Protein AF-A0A238H747-F1 (afdb_monomer)

Nearest PDB structures (foldseek):
  2ox6-assembly2_C  TM=6.550E-01  e=2.161E-01  Shewanella oneidensis MR-1
  5f1q-assembly2_B  TM=6.063E-01  e=4.427E+00  Yersinia pestis Nepal516
  3zdc-assembly1_A  TM=3.876E-01  e=2.588E+00  Escherichia coli

Secondary structure (DSSP, 8-state):
-----PPPPEEEEEE--TTTHHHHHHHTTT-S-SSHHHHHHHHHHHHHHHHHTT-EEEEEEPPTTTHHHHHHHTT--SSHHHHHHHHHHHHHHHHHS--

Structure (mmCIF, N/CA/C/O backbone):
data_AF-A0A238H747-F1
#
_entry.id   AF-A0A238H747-F1
#
loop_
_atom_site.group_PDB
_atom_site.id
_atom_site.type_symbol
_atom_site.label_atom_id
_atom_site.label_alt_id
_atom_site.label_comp_id
_atom_site.label_asym_id
_atom_site.label_entity_id
_atom_site.label_seq_id
_atom_site.pdbx_PDB_ins_code
_atom_site.Cartn_x
_atom_site.Cartn_y
_atom_site.Cartn_z
_atom_site.occupancy
_atom_site.B_iso_or_equiv
_atom_site.auth_seq_id
_atom_site.auth_comp_id
_atom_site.auth_asym_id
_atom_site.auth_atom_id
_atom_site.pdbx_PDB_model_num
ATOM 1 N N . MET A 1 1 ? -37.330 -3.405 19.552 1.00 38.72 1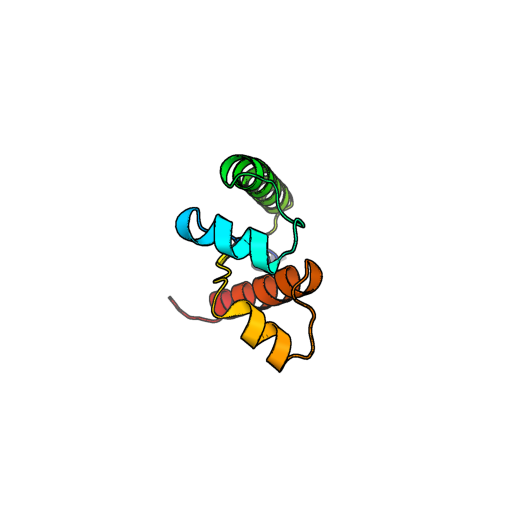 MET A N 1
ATOM 2 C CA . MET A 1 1 ? -36.629 -3.091 18.289 1.00 38.72 1 MET A CA 1
ATOM 3 C C . MET A 1 1 ? -35.307 -3.830 18.338 1.00 38.72 1 MET A C 1
ATOM 5 O O . MET A 1 1 ? -34.509 -3.537 19.211 1.00 38.72 1 MET A O 1
ATOM 9 N N . THR A 1 2 ? -35.125 -4.876 17.537 1.00 43.56 2 THR A N 1
ATOM 10 C CA . THR A 1 2 ? -33.864 -5.625 17.501 1.00 43.56 2 THR A CA 1
ATOM 11 C C . THR A 1 2 ? -32.889 -4.878 16.596 1.00 43.56 2 THR A C 1
ATOM 13 O O . THR A 1 2 ? -33.022 -4.907 15.374 1.00 43.56 2 THR A O 1
ATOM 16 N N . GLU A 1 3 ? -31.928 -4.167 17.186 1.00 51.84 3 GLU A N 1
ATOM 17 C CA . GLU A 1 3 ? -30.774 -3.666 16.441 1.00 51.84 3 GLU A CA 1
ATOM 18 C C . GLU A 1 3 ? -30.015 -4.870 15.884 1.00 51.84 3 GLU A C 1
ATOM 20 O O . GLU A 1 3 ? -29.388 -5.638 16.611 1.00 51.84 3 GLU A O 1
ATOM 25 N N . LYS A 1 4 ? -30.103 -5.073 14.568 1.00 53.69 4 LYS A N 1
ATOM 26 C CA . LYS A 1 4 ? -29.157 -5.931 13.864 1.00 53.69 4 LYS A CA 1
ATOM 27 C C . LYS A 1 4 ? -27.799 -5.246 13.968 1.00 53.69 4 LYS A C 1
ATOM 29 O O . LYS A 1 4 ? -27.536 -4.315 13.207 1.00 53.69 4 LYS A O 1
ATOM 34 N N . THR A 1 5 ? -26.948 -5.691 14.892 1.00 56.53 5 THR A N 1
ATOM 35 C CA . THR A 1 5 ? -25.526 -5.331 14.909 1.00 56.53 5 THR A CA 1
ATOM 36 C C . THR A 1 5 ? -24.910 -5.826 13.605 1.00 56.53 5 THR A C 1
ATOM 38 O O . THR A 1 5 ? -24.502 -6.977 13.470 1.00 56.53 5 THR A O 1
ATOM 41 N N . THR A 1 6 ? -24.945 -4.971 12.589 1.00 73.44 6 THR A N 1
ATOM 42 C CA . THR A 1 6 ? -24.345 -5.247 11.290 1.00 73.44 6 THR A CA 1
ATOM 43 C C . THR A 1 6 ? -22.854 -4.996 11.448 1.00 73.44 6 THR A C 1
ATOM 45 O O . THR A 1 6 ? -22.464 -3.996 12.051 1.00 73.44 6 THR A O 1
ATOM 48 N N . ALA A 1 7 ? -22.021 -5.918 10.962 1.00 79.12 7 ALA A N 1
ATOM 49 C CA . ALA A 1 7 ? -20.573 -5.753 11.024 1.00 79.12 7 ALA A CA 1
ATOM 50 C C . ALA A 1 7 ? -20.165 -4.387 10.432 1.00 79.12 7 ALA A C 1
ATOM 52 O O . ALA A 1 7 ? -20.774 -3.958 9.443 1.00 79.12 7 ALA A O 1
ATOM 53 N N . PRO A 1 8 ? -19.163 -3.703 11.016 1.00 86.75 8 PRO A N 1
ATOM 54 C CA . PRO A 1 8 ? -18.732 -2.399 10.532 1.00 86.75 8 PRO A CA 1
ATOM 55 C C . PRO A 1 8 ? -18.349 -2.467 9.045 1.00 86.75 8 PRO A C 1
ATOM 57 O O . PRO A 1 8 ? -17.824 -3.495 8.592 1.00 86.75 8 PRO A O 1
ATOM 60 N N . PRO A 1 9 ? -18.578 -1.392 8.268 1.00 92.31 9 PRO A N 1
ATOM 61 C CA . PRO A 1 9 ? -18.176 -1.364 6.872 1.00 92.31 9 PRO A CA 1
ATOM 62 C C . PRO A 1 9 ? -16.661 -1.563 6.764 1.00 92.31 9 PRO A C 1
ATOM 64 O O . PRO A 1 9 ? -15.883 -1.022 7.554 1.00 92.31 9 PRO A O 1
ATOM 67 N N . LEU A 1 10 ? -16.245 -2.369 5.791 1.00 94.81 10 LEU A N 1
ATOM 68 C CA . LEU A 1 10 ? -14.855 -2.776 5.629 1.00 94.81 10 LEU A CA 1
ATOM 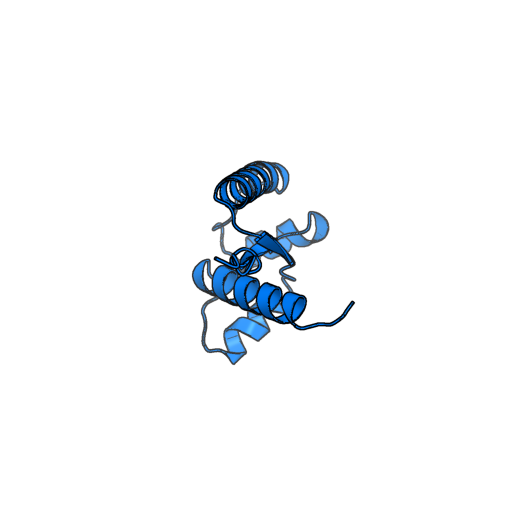69 C C . LEU A 1 10 ? -14.137 -1.879 4.620 1.00 94.81 10 LEU A C 1
ATOM 71 O O . LEU A 1 10 ? -14.656 -1.631 3.534 1.00 94.81 10 LEU A O 1
ATOM 75 N N . ILE A 1 11 ? -12.914 -1.464 4.947 1.00 96.19 11 ILE A N 1
ATOM 76 C CA . ILE A 1 11 ? -12.013 -0.759 4.035 1.00 96.19 11 ILE A CA 1
ATOM 77 C C . ILE A 1 11 ? -10.691 -1.519 3.927 1.00 96.19 11 ILE A C 1
ATOM 79 O O . ILE A 1 11 ? -10.030 -1.822 4.921 1.00 96.19 11 ILE A O 1
ATOM 83 N N . GLY A 1 12 ? -10.279 -1.794 2.691 1.00 97.00 12 GLY A N 1
ATOM 84 C CA . GLY A 1 12 ? -8.934 -2.262 2.385 1.00 97.00 12 GLY A CA 1
ATOM 85 C C . GLY A 1 12 ? -7.948 -1.108 2.256 1.00 97.00 12 GLY A C 1
ATOM 86 O O . GLY A 1 12 ? -8.204 -0.145 1.534 1.00 97.00 12 GLY A O 1
ATOM 87 N N . VAL A 1 13 ? -6.798 -1.216 2.918 1.00 97.31 13 VAL A N 1
ATOM 88 C CA . VAL A 1 13 ? -5.696 -0.251 2.806 1.00 97.31 13 VAL A CA 1
ATOM 89 C C . VAL A 1 13 ? -4.455 -0.962 2.281 1.00 97.31 13 VAL A C 1
ATOM 91 O O . VAL A 1 13 ? -4.030 -1.971 2.846 1.00 97.31 13 VAL A O 1
ATOM 94 N N . ALA A 1 14 ? -3.873 -0.427 1.205 1.00 96.69 14 ALA A N 1
ATOM 95 C CA . ALA A 1 14 ? -2.611 -0.913 0.661 1.00 96.69 14 ALA A CA 1
ATOM 96 C C . ALA A 1 14 ? -1.507 -0.773 1.715 1.00 96.69 14 ALA A C 1
ATOM 98 O O . ALA A 1 14 ? -1.310 0.303 2.285 1.00 96.69 14 ALA A O 1
ATOM 99 N N . TRP A 1 15 ? -0.808 -1.870 1.976 1.00 97.62 15 TRP A N 1
ATOM 100 C CA . TRP A 1 15 ? 0.219 -1.960 2.998 1.00 97.62 15 TRP A CA 1
ATOM 101 C C . TRP A 1 15 ? 1.527 -2.458 2.391 1.00 97.62 15 TRP A C 1
ATOM 103 O O . TRP A 1 15 ? 1.522 -3.277 1.474 1.00 97.62 15 TRP A O 1
ATOM 113 N N . PHE A 1 16 ? 2.642 -1.938 2.891 1.00 96.44 16 PHE A N 1
ATOM 114 C CA . PHE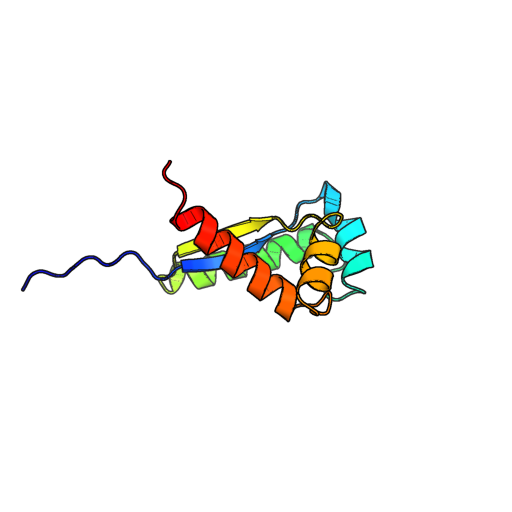 A 1 16 ? 3.979 -2.214 2.381 1.00 96.44 16 PHE A CA 1
ATOM 115 C C . PHE A 1 16 ? 4.859 -2.765 3.493 1.00 96.44 16 PHE A C 1
ATOM 117 O O . PHE A 1 16 ? 4.697 -2.414 4.667 1.00 96.44 16 PHE A O 1
ATOM 124 N N . ASN A 1 17 ? 5.810 -3.603 3.098 1.00 94.88 17 ASN A N 1
ATOM 125 C CA . ASN A 1 17 ? 6.884 -4.070 3.958 1.00 94.88 17 ASN A CA 1
ATOM 126 C C . ASN A 1 17 ? 8.135 -3.228 3.713 1.00 94.88 17 ASN A C 1
ATOM 128 O O . ASN A 1 17 ? 8.347 -2.722 2.614 1.00 94.88 17 ASN A O 1
ATOM 132 N N . GLU A 1 18 ? 8.983 -3.115 4.732 1.00 96.50 18 GLU A N 1
ATOM 133 C CA . GLU A 1 18 ? 10.242 -2.371 4.636 1.00 96.50 18 GLU A CA 1
ATOM 134 C C . GLU A 1 18 ? 11.202 -3.002 3.622 1.00 96.50 18 GLU A C 1
ATOM 136 O O . GLU A 1 18 ? 11.803 -2.289 2.825 1.00 96.50 18 GLU A O 1
ATOM 141 N N . ALA A 1 19 ? 11.270 -4.338 3.596 1.00 96.50 19 ALA A N 1
ATOM 142 C CA . ALA A 1 19 ? 12.129 -5.094 2.685 1.00 96.50 19 ALA A CA 1
ATOM 143 C C . ALA A 1 19 ? 11.811 -4.841 1.201 1.00 96.50 19 ALA A C 1
ATOM 145 O O . ALA A 1 19 ? 12.718 -4.810 0.377 1.00 96.50 19 ALA A O 1
ATOM 146 N N . ASP A 1 20 ? 10.536 -4.609 0.880 1.00 96.19 20 ASP A N 1
ATOM 147 C CA . ASP A 1 20 ? 10.056 -4.426 -0.492 1.00 96.19 20 ASP A CA 1
ATOM 148 C C . ASP A 1 20 ? 9.965 -2.939 -0.885 1.00 96.19 20 ASP A C 1
ATOM 150 O O . ASP A 1 20 ? 9.627 -2.605 -2.021 1.00 96.19 20 ASP A O 1
ATOM 154 N N . TYR A 1 21 ? 10.226 -2.013 0.045 1.00 95.94 21 TYR A N 1
ATOM 155 C CA . TYR A 1 21 ? 9.891 -0.598 -0.137 1.00 95.94 21 TYR A CA 1
ATOM 156 C C . TYR A 1 21 ? 10.679 0.071 -1.270 1.00 95.94 21 TYR A C 1
ATOM 158 O O . TYR A 1 21 ? 10.123 0.885 -2.007 1.00 95.94 21 TYR A O 1
ATOM 166 N N . ASN A 1 22 ? 11.946 -0.308 -1.457 1.00 95.00 22 ASN A N 1
ATOM 167 C CA . ASN A 1 22 ? 12.772 0.204 -2.554 1.00 95.00 22 ASN A CA 1
ATOM 168 C C . ASN A 1 22 ? 12.232 -0.221 -3.927 1.00 95.00 22 ASN A C 1
ATOM 170 O O . ASN A 1 22 ? 12.146 0.604 -4.835 1.00 95.00 22 ASN A O 1
ATOM 174 N N . ASP A 1 23 ? 11.789 -1.470 -4.066 1.00 95.69 23 ASP A N 1
ATOM 175 C CA . ASP A 1 23 ? 11.175 -1.954 -5.305 1.00 95.69 23 ASP A CA 1
ATOM 176 C C . ASP A 1 23 ? 9.829 -1.257 -5.553 1.00 95.69 23 ASP A C 1
ATOM 178 O O . ASP A 1 23 ? 9.515 -0.856 -6.677 1.00 95.69 23 ASP A O 1
ATOM 182 N N . LEU A 1 24 ? 9.053 -1.035 -4.486 1.00 95.69 24 LEU A N 1
ATOM 183 C CA . LEU A 1 24 ? 7.792 -0.295 -4.545 1.00 95.69 24 LEU 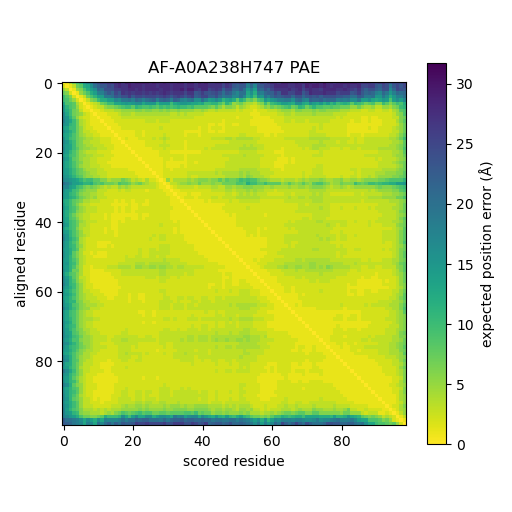A CA 1
ATOM 184 C C . LEU A 1 24 ? 8.002 1.159 -5.006 1.00 95.69 24 LEU A C 1
ATOM 186 O O . LEU A 1 24 ? 7.213 1.665 -5.806 1.00 95.69 24 LEU A O 1
ATOM 190 N N . LEU A 1 25 ? 9.073 1.828 -4.564 1.00 95.12 25 LEU A N 1
ATOM 191 C CA 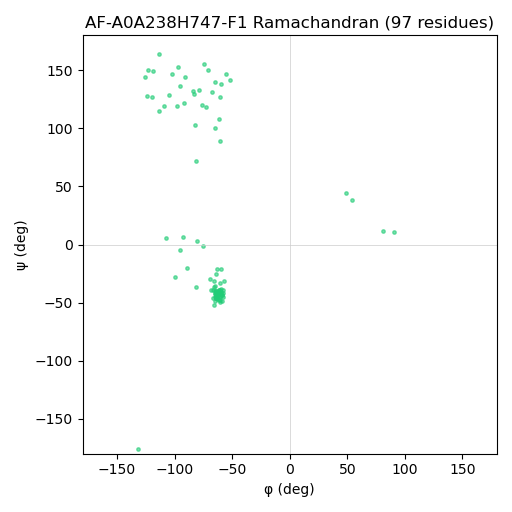. LEU A 1 25 ? 9.427 3.178 -5.023 1.00 95.12 25 LEU A CA 1
ATOM 192 C C . LEU A 1 25 ? 9.678 3.230 -6.533 1.00 95.12 25 LEU A C 1
ATOM 194 O O . LEU A 1 25 ? 9.218 4.166 -7.196 1.00 95.12 25 LEU A O 1
ATOM 198 N N . ILE A 1 26 ? 10.363 2.218 -7.074 1.00 94.19 26 ILE A N 1
ATOM 199 C CA . ILE A 1 26 ? 10.670 2.113 -8.506 1.00 94.19 26 ILE A CA 1
ATOM 200 C C . ILE A 1 26 ? 9.379 1.933 -9.310 1.00 94.19 26 ILE A C 1
ATOM 202 O O . ILE A 1 26 ? 9.120 2.703 -10.239 1.00 94.19 26 ILE A O 1
ATOM 206 N N . ILE A 1 27 ? 8.532 0.964 -8.943 1.00 94.62 27 ILE A N 1
ATOM 207 C CA . ILE A 1 27 ? 7.316 0.677 -9.722 1.00 94.62 27 ILE A CA 1
ATOM 208 C C . ILE A 1 27 ? 6.270 1.794 -9.616 1.00 94.62 27 ILE A C 1
ATOM 210 O O . ILE A 1 27 ? 5.519 2.013 -10.565 1.00 94.62 27 ILE A O 1
ATOM 214 N N . PHE A 1 28 ? 6.228 2.521 -8.494 1.00 93.19 28 PHE A N 1
ATOM 215 C CA . PHE A 1 28 ? 5.295 3.632 -8.285 1.00 93.19 28 PHE A CA 1
ATOM 216 C C . PHE A 1 28 ? 5.857 4.996 -8.675 1.00 93.19 28 PHE A C 1
ATOM 218 O O . PHE A 1 28 ? 5.184 6.001 -8.449 1.00 93.19 28 PHE A O 1
ATOM 225 N N . LYS A 1 29 ? 7.054 5.049 -9.273 1.00 89.56 29 LYS A N 1
ATOM 226 C CA . LYS A 1 29 ? 7.626 6.246 -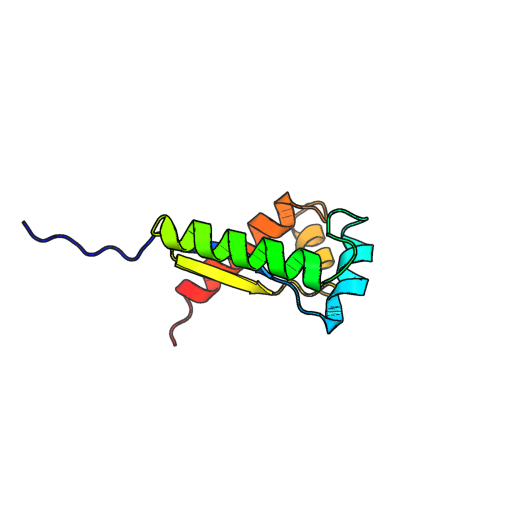9.912 1.00 89.56 29 LYS A CA 1
ATOM 227 C C . LYS A 1 29 ? 7.547 7.507 -9.036 1.00 89.56 29 LYS A C 1
ATOM 229 O O . LYS A 1 29 ? 7.145 8.569 -9.503 1.00 89.56 29 LYS A O 1
ATOM 234 N N . GLY A 1 30 ? 7.883 7.381 -7.751 1.00 81.19 30 GLY A N 1
ATOM 235 C CA . GLY A 1 30 ? 7.900 8.513 -6.812 1.00 81.19 30 GLY A CA 1
ATOM 236 C C . GLY A 1 30 ? 6.542 8.924 -6.226 1.00 81.19 30 GLY A C 1
ATOM 237 O O . GLY A 1 30 ? 6.453 9.956 -5.572 1.00 81.19 30 GLY A O 1
ATOM 238 N N . GLN A 1 31 ? 5.480 8.128 -6.397 1.00 89.38 31 GLN A N 1
ATOM 239 C CA . GLN A 1 31 ? 4.190 8.368 -5.724 1.00 89.38 31 GLN A CA 1
ATOM 240 C C . GLN A 1 31 ? 4.181 8.000 -4.225 1.00 89.38 31 GLN A C 1
ATOM 242 O O . GLN A 1 31 ? 3.141 8.121 -3.573 1.00 89.38 31 GLN A O 1
ATOM 247 N N . LEU A 1 32 ? 5.293 7.491 -3.687 1.00 93.12 32 LEU A N 1
ATOM 248 C CA . LEU A 1 32 ? 5.460 7.151 -2.275 1.00 93.12 32 LEU A CA 1
ATOM 249 C C . LEU A 1 32 ? 6.491 8.068 -1.617 1.00 93.12 32 LEU A C 1
ATOM 251 O O . LEU A 1 32 ? 7.291 8.703 -2.299 1.00 93.12 32 LEU A O 1
ATOM 255 N N . GLN A 1 33 ? 6.499 8.084 -0.284 1.00 95.56 33 GLN A N 1
ATOM 256 C CA . GLN A 1 33 ? 7.467 8.897 0.449 1.00 95.56 33 GLN A CA 1
ATOM 257 C C . GLN A 1 33 ? 8.868 8.305 0.313 1.00 95.56 33 GLN A C 1
ATOM 259 O O . GLN A 1 33 ? 8.977 7.083 0.205 1.00 95.56 33 GLN A O 1
ATOM 264 N N . PRO A 1 34 ? 9.936 9.117 0.349 1.00 94.19 34 PRO A N 1
ATOM 265 C CA . PRO A 1 34 ? 11.291 8.631 0.093 1.00 94.19 34 PRO A CA 1
ATOM 266 C C . PRO A 1 34 ? 11.725 7.496 1.022 1.00 94.19 34 PRO A C 1
ATOM 268 O O . PRO A 1 34 ? 12.473 6.616 0.607 1.00 94.19 34 PRO A O 1
ATOM 271 N N . THR A 1 35 ? 11.234 7.482 2.266 1.00 96.38 35 THR A N 1
ATOM 272 C CA . THR A 1 35 ? 11.556 6.432 3.236 1.00 96.38 35 THR A CA 1
ATOM 273 C C . THR A 1 35 ? 10.329 5.651 3.697 1.00 96.38 35 THR A C 1
ATOM 275 O O . THR A 1 35 ? 9.219 6.178 3.832 1.00 96.38 35 THR A O 1
ATOM 278 N N . PHE A 1 36 ? 10.555 4.377 4.029 1.00 96.81 36 PHE A N 1
ATOM 279 C CA . PHE A 1 36 ? 9.527 3.514 4.603 1.00 96.81 36 PHE A CA 1
ATOM 280 C C . PHE A 1 36 ? 8.953 4.089 5.904 1.00 96.81 36 PHE A C 1
ATOM 282 O O . PHE A 1 36 ? 7.746 4.022 6.127 1.00 96.81 36 PHE A O 1
ATOM 289 N N . GLN A 1 37 ? 9.787 4.694 6.755 1.00 97.56 37 GLN A N 1
ATOM 290 C CA . GLN A 1 37 ? 9.350 5.230 8.048 1.00 97.56 37 GLN A CA 1
ATOM 291 C C . GLN A 1 37 ? 8.425 6.447 7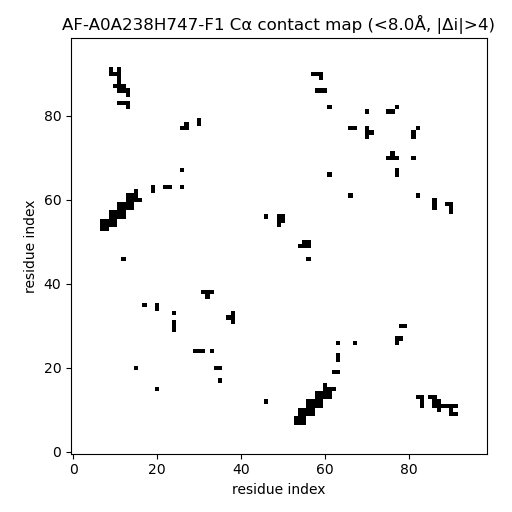.896 1.00 97.56 37 GLN A C 1
ATOM 293 O O . GLN A 1 37 ? 7.422 6.555 8.609 1.00 97.56 37 GLN A O 1
ATOM 298 N N . GLU A 1 38 ? 8.701 7.338 6.938 1.00 97.00 38 GLU A N 1
ATOM 299 C CA . GLU A 1 38 ? 7.819 8.469 6.622 1.00 97.00 38 GLU A CA 1
ATOM 300 C C . GLU A 1 38 ? 6.466 7.994 6.103 1.00 97.00 38 GLU A C 1
ATOM 302 O O . GLU A 1 38 ? 5.421 8.450 6.582 1.00 97.00 38 GLU A O 1
ATOM 307 N N . TRP A 1 39 ? 6.479 7.033 5.176 1.00 97.12 39 TRP A N 1
ATOM 308 C CA . TRP A 1 39 ? 5.253 6.415 4.688 1.00 97.12 39 TRP A CA 1
ATOM 309 C C . TRP A 1 39 ? 4.484 5.720 5.814 1.00 97.12 39 TRP A C 1
ATOM 311 O O . TRP A 1 39 ? 3.291 5.977 5.982 1.00 97.12 39 TRP A O 1
ATOM 321 N N . LYS A 1 40 ? 5.153 4.904 6.638 1.00 97.88 40 LYS A N 1
ATOM 322 C CA . LYS A 1 40 ? 4.533 4.131 7.723 1.00 97.88 40 LYS A CA 1
ATOM 323 C C . LYS A 1 40 ? 3.872 5.038 8.752 1.00 97.88 40 LYS A C 1
ATOM 325 O O . LYS A 1 40 ? 2.757 4.746 9.183 1.00 97.88 40 LYS A O 1
ATOM 330 N N . ARG A 1 41 ? 4.506 6.158 9.114 1.00 97.50 41 ARG A N 1
ATOM 331 C CA . ARG A 1 41 ? 3.920 7.159 10.020 1.00 97.50 41 ARG A CA 1
ATOM 332 C C . ARG A 1 41 ? 2.601 7.707 9.467 1.00 97.50 41 ARG A C 1
ATOM 334 O O . ARG A 1 41 ? 1.600 7.715 10.182 1.00 97.50 41 ARG A O 1
ATOM 341 N N . GLY A 1 42 ? 2.581 8.110 8.195 1.00 96.81 42 GLY A N 1
ATOM 342 C CA . GLY A 1 42 ? 1.364 8.586 7.530 1.00 96.81 42 GLY A CA 1
ATOM 343 C C . GLY A 1 42 ? 0.289 7.502 7.407 1.00 96.81 42 GLY A C 1
ATOM 344 O O . GLY A 1 42 ? -0.873 7.735 7.741 1.00 96.81 42 GLY A O 1
ATOM 345 N N . ALA A 1 43 ? 0.681 6.294 6.999 1.00 96.69 43 ALA A N 1
ATOM 346 C CA . ALA A 1 43 ? -0.219 5.160 6.814 1.00 96.69 43 ALA A CA 1
ATOM 347 C C . ALA A 1 43 ? -0.877 4.718 8.131 1.00 96.69 43 ALA A C 1
ATOM 349 O O . ALA A 1 43 ? -2.089 4.516 8.171 1.00 96.69 43 ALA A O 1
ATOM 350 N N . VAL A 1 44 ? -0.116 4.624 9.228 1.00 97.81 44 VAL A N 1
ATOM 351 C CA . VAL A 1 44 ? -0.652 4.283 10.558 1.00 97.81 44 VAL A CA 1
ATOM 352 C C . VAL A 1 44 ? -1.653 5.332 11.034 1.00 97.81 44 VAL A C 1
ATOM 354 O O . VAL A 1 44 ? -2.723 4.964 11.517 1.00 97.81 44 VAL A O 1
ATOM 357 N N . ASN A 1 45 ? -1.346 6.621 10.875 1.00 97.56 45 ASN A N 1
ATOM 358 C CA . ASN A 1 45 ? -2.273 7.689 11.249 1.00 97.56 45 ASN A CA 1
ATOM 359 C C . ASN A 1 45 ? -3.564 7.622 10.426 1.00 97.56 45 ASN A C 1
ATOM 361 O O . ASN A 1 45 ? -4.652 7.743 10.986 1.00 97.56 45 ASN A O 1
ATOM 365 N N . ARG A 1 46 ? -3.460 7.352 9.118 1.00 95.75 46 ARG A N 1
ATOM 366 C CA . ARG A 1 46 ? -4.633 7.199 8.253 1.00 95.75 46 ARG A CA 1
ATOM 367 C C . ARG A 1 46 ? -5.496 6.003 8.651 1.00 95.75 46 ARG A C 1
ATOM 369 O O . ARG A 1 46 ? -6.713 6.143 8.673 1.00 95.75 46 ARG A O 1
ATOM 376 N N . VAL A 1 47 ? -4.888 4.863 8.982 1.00 97.44 47 VAL A N 1
ATOM 377 C CA . VAL A 1 47 ? -5.616 3.677 9.467 1.00 97.44 47 VAL A CA 1
ATOM 378 C C . VAL A 1 47 ? -6.369 3.996 10.755 1.00 97.44 47 VAL A C 1
ATOM 380 O O . VAL A 1 47 ? -7.571 3.768 10.805 1.00 97.44 47 VAL A O 1
ATOM 383 N N . LYS A 1 48 ? -5.700 4.604 11.743 1.00 97.50 48 LYS A N 1
ATOM 384 C CA . LYS A 1 48 ? -6.338 4.993 13.010 1.00 97.50 48 LYS A CA 1
ATOM 385 C C . LYS A 1 48 ? -7.516 5.939 12.796 1.00 97.50 48 LYS A C 1
ATOM 387 O O . LYS A 1 48 ? -8.541 5.792 13.445 1.00 97.50 48 LYS A O 1
ATOM 392 N N . GLU A 1 49 ? -7.375 6.905 11.893 1.00 97.38 49 GLU A N 1
ATOM 393 C CA . GLU A 1 49 ? -8.456 7.837 11.567 1.00 97.38 49 GLU A CA 1
ATOM 394 C C . GLU A 1 49 ? -9.664 7.116 10.952 1.00 97.38 49 GLU A C 1
ATOM 396 O O . GLU A 1 49 ? -10.795 7.359 11.354 1.00 97.38 49 GLU A O 1
ATOM 401 N N . ILE A 1 50 ? -9.432 6.178 10.030 1.00 96.00 50 ILE A N 1
ATOM 402 C CA . ILE A 1 50 ? -10.503 5.372 9.426 1.00 96.00 50 ILE A CA 1
ATOM 403 C C . ILE A 1 50 ? -11.193 4.496 10.484 1.00 96.00 50 ILE A C 1
ATOM 405 O O . ILE A 1 50 ? -12.419 4.435 10.530 1.00 96.00 50 ILE A O 1
ATOM 409 N N . GLU A 1 51 ? -10.424 3.859 11.367 1.00 96.00 51 GLU A N 1
ATOM 410 C CA . GLU A 1 51 ? -10.967 3.040 12.459 1.00 96.00 51 GLU A CA 1
ATOM 411 C C . GLU A 1 51 ? -11.807 3.878 13.436 1.00 96.00 51 GLU A C 1
ATOM 413 O O . GLU A 1 51 ? -12.895 3.462 13.832 1.00 96.00 51 GLU A O 1
ATOM 418 N N . ARG A 1 52 ? -11.369 5.102 13.768 1.00 96.50 52 ARG A N 1
ATOM 419 C CA . ARG A 1 52 ? -12.136 6.040 14.613 1.00 96.50 52 ARG A CA 1
ATOM 420 C C . ARG A 1 52 ? -13.457 6.484 13.986 1.00 96.50 52 ARG A C 1
ATOM 422 O O . ARG A 1 52 ? -14.373 6.837 14.721 1.00 96.50 52 ARG A O 1
ATOM 429 N N . GLN A 1 53 ? -13.564 6.446 12.660 1.00 95.56 53 GLN A N 1
ATOM 430 C CA . GLN A 1 53 ? -14.801 6.730 11.927 1.00 95.56 53 GLN A CA 1
ATOM 431 C C . GLN A 1 53 ? -15.772 5.530 11.896 1.00 95.56 53 GLN A C 1
ATOM 433 O O . GLN A 1 53 ? -16.830 5.624 11.281 1.00 95.56 53 GLN A O 1
ATOM 438 N N . GLY A 1 54 ? -15.443 4.415 12.561 1.00 95.19 54 GLY A N 1
ATOM 439 C CA . GLY A 1 54 ? -16.317 3.242 12.687 1.00 95.19 54 GLY A CA 1
ATOM 440 C C . GLY A 1 54 ? -16.139 2.189 11.591 1.00 95.19 54 GLY A C 1
ATOM 441 O O . GLY A 1 54 ? -16.950 1.269 11.487 1.00 95.19 54 GLY A O 1
ATOM 442 N N . PHE A 1 55 ? -15.089 2.298 10.773 1.00 95.69 55 PHE A N 1
ATOM 443 C CA . PHE A 1 55 ? -14.770 1.314 9.741 1.00 95.69 55 PHE A CA 1
ATOM 444 C C . PHE A 1 55 ? -13.825 0.234 10.270 1.00 95.69 55 PHE A C 1
ATOM 446 O O . PHE A 1 55 ? -12.889 0.515 11.017 1.00 95.69 55 PHE A O 1
ATOM 453 N N . ALA A 1 56 ? -14.003 -1.002 9.806 1.00 95.06 56 ALA A N 1
ATOM 454 C CA . ALA A 1 56 ? -12.989 -2.036 9.969 1.00 95.06 56 ALA A CA 1
ATOM 455 C C . ALA A 1 56 ? -11.934 -1.900 8.866 1.00 95.06 56 ALA A C 1
ATOM 457 O O . ALA A 1 56 ? -12.271 -1.853 7.681 1.00 95.06 56 ALA A O 1
ATOM 458 N N . VAL A 1 57 ? -10.652 -1.871 9.235 1.00 96.44 57 VAL A N 1
ATOM 459 C CA . VAL A 1 57 ? -9.549 -1.769 8.272 1.00 96.44 57 VAL A CA 1
ATOM 460 C C . VAL A 1 57 ? -8.845 -3.107 8.108 1.00 96.44 57 VAL A C 1
ATOM 462 O O . VAL A 1 57 ? -8.371 -3.706 9.071 1.00 96.44 57 VAL A O 1
ATOM 465 N N . VAL A 1 58 ? -8.692 -3.546 6.861 1.00 97.06 58 VAL A N 1
ATOM 466 C CA . VAL A 1 58 ? -7.795 -4.649 6.511 1.00 97.06 58 VAL A CA 1
ATOM 467 C C . VAL A 1 58 ? -6.599 -4.092 5.755 1.00 97.06 58 VAL A C 1
ATOM 469 O O . VAL A 1 58 ? -6.721 -3.525 4.671 1.00 97.06 58 VAL A O 1
ATOM 472 N N . LYS A 1 59 ? -5.417 -4.292 6.334 1.00 97.31 59 LYS A N 1
ATOM 473 C CA . LYS A 1 59 ? -4.137 -4.019 5.680 1.00 97.31 59 LYS A CA 1
ATOM 474 C C . LYS A 1 59 ? -3.856 -5.138 4.683 1.00 97.31 59 LYS A C 1
ATOM 476 O O . LYS A 1 59 ? -3.795 -6.306 5.072 1.00 97.31 59 LYS A O 1
ATOM 481 N N . VAL A 1 60 ? -3.717 -4.781 3.412 1.00 97.56 60 VAL A N 1
ATOM 482 C CA . VAL A 1 60 ? -3.456 -5.719 2.317 1.00 97.56 60 VAL A CA 1
ATOM 483 C C . VAL A 1 60 ? -2.071 -5.446 1.764 1.00 97.56 60 VAL A C 1
ATOM 485 O O . VAL A 1 60 ? -1.825 -4.375 1.213 1.00 97.56 60 VAL A O 1
ATOM 488 N N . ASN A 1 61 ? -1.179 -6.422 1.916 1.00 96.88 61 ASN A N 1
ATOM 489 C CA . ASN A 1 61 ? 0.194 -6.295 1.453 1.00 96.88 61 ASN A CA 1
ATOM 490 C C . ASN A 1 61 ? 0.248 -6.253 -0.073 1.00 96.88 61 ASN A C 1
ATOM 492 O O . ASN A 1 61 ? -0.346 -7.101 -0.741 1.00 96.88 61 ASN A O 1
ATOM 496 N N . ILE A 1 62 ? 0.977 -5.277 -0.604 1.00 96.12 62 ILE A N 1
ATOM 497 C CA . ILE A 1 62 ? 1.317 -5.204 -2.021 1.00 96.12 62 ILE A CA 1
ATOM 498 C C . ILE A 1 62 ? 2.724 -5.757 -2.204 1.00 96.12 62 ILE A C 1
ATOM 500 O O . ILE A 1 62 ? 3.680 -5.213 -1.657 1.00 96.12 62 ILE A O 1
ATOM 504 N N . ASP A 1 63 ? 2.825 -6.817 -2.997 1.00 95.38 63 ASP A N 1
ATOM 505 C CA . ASP A 1 63 ? 4.095 -7.382 -3.436 1.00 95.38 63 ASP A CA 1
ATOM 506 C C . ASP A 1 63 ? 4.498 -6.738 -4.778 1.00 95.38 63 ASP A C 1
ATOM 508 O O . ASP A 1 63 ? 3.732 -6.815 -5.749 1.00 95.38 63 ASP A O 1
ATOM 512 N N . PRO A 1 64 ? 5.678 -6.095 -4.858 1.00 95.12 64 PRO A N 1
ATOM 513 C CA . PRO A 1 64 ? 6.127 -5.401 -6.062 1.00 95.12 64 PRO A CA 1
ATOM 514 C C . PRO A 1 64 ? 6.322 -6.329 -7.268 1.00 95.12 64 PRO A C 1
ATOM 516 O O . PRO A 1 64 ? 6.279 -5.858 -8.404 1.00 95.12 64 PRO A O 1
ATOM 519 N N . LYS A 1 65 ? 6.499 -7.638 -7.055 1.00 94.75 65 LYS A N 1
ATOM 520 C CA . LYS A 1 65 ? 6.711 -8.624 -8.125 1.00 94.75 65 LYS A CA 1
ATOM 521 C C . LYS A 1 65 ? 5.402 -9.060 -8.773 1.00 94.75 65 LYS A C 1
ATOM 523 O O . LYS A 1 65 ? 5.352 -9.281 -9.980 1.00 94.75 65 LYS A O 1
ATOM 528 N N . THR A 1 66 ? 4.334 -9.176 -7.987 1.00 96.12 66 THR A N 1
ATOM 529 C CA . THR A 1 66 ? 3.041 -9.702 -8.457 1.00 96.12 66 THR A CA 1
ATOM 530 C C . THR A 1 66 ? 2.028 -8.606 -8.783 1.00 96.12 66 THR A C 1
ATOM 532 O O . THR A 1 66 ? 1.192 -8.785 -9.673 1.00 96.12 66 THR A O 1
ATOM 535 N N . PHE A 1 67 ? 2.117 -7.444 -8.132 1.00 96.94 67 PHE A N 1
ATOM 536 C CA . PHE A 1 67 ? 1.175 -6.342 -8.331 1.00 96.94 67 PHE A CA 1
ATOM 537 C C . PHE A 1 67 ? 1.141 -5.794 -9.772 1.00 96.94 67 PHE A C 1
ATOM 539 O O . PHE A 1 67 ? 0.039 -5.658 -10.309 1.00 96.94 67 PHE A O 1
ATOM 546 N N . PRO A 1 68 ? 2.274 -5.547 -10.464 1.00 96.38 68 PRO A N 1
ATOM 547 C CA . PRO A 1 68 ? 2.238 -5.067 -11.848 1.00 96.38 68 PRO A CA 1
ATOM 548 C C . PRO A 1 68 ? 1.538 -6.041 -12.803 1.00 96.38 68 PRO A C 1
ATOM 550 O O . PRO A 1 68 ? 0.754 -5.617 -13.651 1.00 96.38 68 PRO A O 1
ATOM 553 N N . ALA A 1 69 ? 1.759 -7.348 -12.630 1.00 97.19 69 ALA A N 1
ATOM 554 C CA . ALA A 1 69 ? 1.087 -8.376 -13.421 1.00 97.19 69 ALA A CA 1
ATOM 555 C C . ALA A 1 69 ? -0.429 -8.396 -13.154 1.00 97.19 69 ALA A C 1
ATOM 557 O O . ALA A 1 69 ? -1.227 -8.506 -14.087 1.00 97.19 69 ALA A O 1
ATOM 558 N N . TRP A 1 70 ? -0.837 -8.220 -11.892 1.00 97.69 70 TRP A N 1
ATOM 559 C CA . TRP A 1 70 ? -2.247 -8.094 -11.520 1.00 97.69 70 TRP A CA 1
ATOM 560 C C . TRP A 1 70 ? -2.914 -6.867 -12.166 1.00 97.69 70 TRP A C 1
ATOM 562 O O . TRP A 1 70 ? -4.042 -6.987 -12.657 1.00 97.69 70 TRP A O 1
ATOM 572 N N . CYS A 1 71 ? -2.215 -5.724 -12.220 1.00 97.31 71 CYS A N 1
ATOM 573 C CA . CYS A 1 71 ? -2.684 -4.515 -12.906 1.00 97.31 71 CYS A CA 1
ATOM 574 C C . CYS A 1 71 ? -2.814 -4.739 -14.416 1.00 97.31 71 CYS A C 1
ATOM 576 O O . CYS A 1 71 ? -3.865 -4.451 -14.993 1.00 97.31 71 CYS A O 1
ATOM 578 N N . ALA A 1 72 ? -1.786 -5.314 -15.048 1.00 97.12 72 ALA A N 1
ATOM 579 C CA . ALA A 1 72 ? -1.763 -5.586 -16.484 1.00 97.12 72 ALA A CA 1
ATOM 580 C C . ALA A 1 72 ? -2.919 -6.503 -16.915 1.00 97.12 72 ALA A C 1
ATOM 582 O O . ALA A 1 72 ? -3.627 -6.196 -17.874 1.00 97.12 72 ALA A O 1
ATOM 583 N N . ALA A 1 73 ? -3.190 -7.566 -16.148 1.00 97.69 73 ALA A N 1
ATOM 584 C CA . ALA A 1 73 ? -4.313 -8.475 -16.390 1.00 97.69 73 ALA A CA 1
ATOM 585 C C . ALA A 1 73 ? -5.690 -7.778 -16.351 1.00 97.69 73 ALA A C 1
ATOM 587 O O . ALA A 1 73 ? -6.658 -8.286 -16.913 1.00 97.69 73 ALA A O 1
ATOM 588 N N . ARG A 1 74 ? -5.784 -6.610 -15.704 1.00 96.94 74 ARG A N 1
ATOM 589 C CA . ARG A 1 74 ? -7.007 -5.801 -15.564 1.00 96.94 74 ARG A CA 1
ATOM 590 C C . ARG A 1 74 ? -6.996 -4.531 -16.410 1.00 96.94 74 ARG A C 1
ATOM 592 O O . ARG A 1 74 ? -7.926 -3.738 -16.300 1.00 96.94 74 ARG A O 1
ATOM 599 N N . ARG A 1 75 ? -5.971 -4.336 -17.251 1.00 96.94 75 ARG A N 1
ATOM 600 C CA . ARG A 1 75 ? -5.752 -3.102 -18.026 1.00 96.94 75 ARG A CA 1
ATOM 601 C C . ARG A 1 75 ? -5.737 -1.849 -17.135 1.00 96.94 75 ARG A C 1
ATOM 603 O O . ARG A 1 75 ? -6.276 -0.811 -17.506 1.00 96.94 75 ARG A O 1
ATOM 610 N N . LEU A 1 76 ? -5.146 -1.970 -15.946 1.00 96.25 76 LEU A N 1
ATOM 611 C CA . LEU A 1 76 ? -4.942 -0.871 -15.005 1.00 96.25 76 LEU A CA 1
ATOM 612 C C . LEU A 1 76 ? -3.493 -0.387 -15.063 1.00 96.25 76 LEU A C 1
ATOM 614 O O . LEU A 1 76 ? -2.570 -1.182 -15.247 1.00 96.25 76 LEU A O 1
ATOM 618 N N . GLU A 1 77 ? -3.296 0.909 -14.847 1.00 94.94 77 GLU A N 1
ATOM 619 C CA . GLU A 1 77 ? -1.967 1.469 -14.616 1.00 94.94 77 GLU A CA 1
ATOM 620 C C . GLU A 1 77 ? -1.468 1.132 -13.203 1.00 94.94 77 GLU A C 1
ATOM 622 O O . GLU A 1 77 ? -2.246 0.882 -12.284 1.00 94.94 77 GLU A O 1
ATOM 627 N N . VAL A 1 78 ? -0.148 1.110 -13.014 1.00 94.88 78 VAL A N 1
ATOM 628 C CA . VAL A 1 78 ? 0.483 0.849 -11.711 1.00 94.88 78 VAL A CA 1
ATOM 629 C C . VAL A 1 78 ? 0.478 2.143 -10.887 1.00 94.88 78 VAL A C 1
ATOM 631 O O . VAL A 1 78 ? 1.502 2.800 -10.715 1.00 94.88 78 VAL A O 1
ATOM 634 N N . ASP A 1 79 ? -0.702 2.542 -10.414 1.00 93.94 79 ASP A N 1
ATOM 635 C CA . ASP A 1 79 ? -0.950 3.850 -9.802 1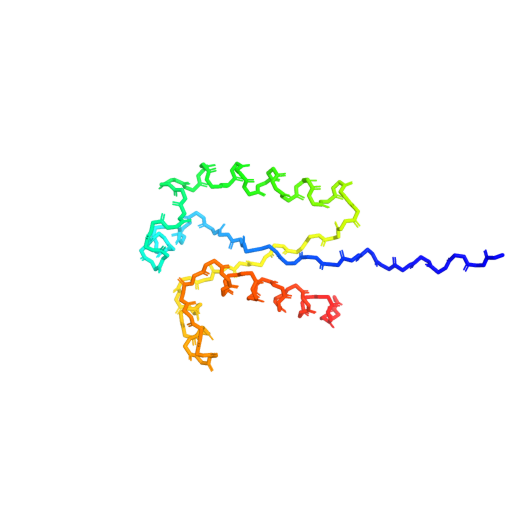.00 93.94 79 ASP A CA 1
ATOM 636 C C . ASP A 1 79 ? -1.710 3.770 -8.460 1.00 93.94 79 ASP A C 1
ATOM 638 O O . ASP A 1 79 ? -1.997 2.697 -7.920 1.00 93.94 79 ASP A O 1
ATOM 642 N N . ALA A 1 80 ? -2.037 4.934 -7.891 1.00 92.69 80 ALA A N 1
ATOM 643 C CA . ALA A 1 80 ? -2.789 5.030 -6.641 1.00 92.69 80 ALA A CA 1
ATOM 644 C C . ALA A 1 80 ? -4.176 4.381 -6.717 1.00 92.69 80 ALA A C 1
ATOM 646 O O . ALA A 1 80 ? -4.599 3.740 -5.750 1.00 92.69 80 ALA A O 1
ATOM 647 N N . ARG A 1 81 ? -4.866 4.510 -7.854 1.00 94.62 81 ARG A N 1
ATOM 648 C CA . ARG A 1 81 ? -6.198 3.937 -8.051 1.00 94.62 81 ARG A CA 1
ATOM 649 C C . ARG A 1 81 ? -6.129 2.413 -8.046 1.00 94.62 81 ARG A C 1
ATOM 651 O O . ARG A 1 81 ? -6.906 1.772 -7.338 1.00 94.62 81 ARG A O 1
ATOM 658 N N . ALA A 1 82 ? -5.177 1.823 -8.762 1.00 96.44 82 ALA A N 1
ATOM 659 C CA . ALA A 1 82 ? -4.980 0.379 -8.774 1.00 96.44 82 ALA A CA 1
ATOM 660 C C . ALA A 1 82 ? -4.635 -0.165 -7.381 1.00 96.44 82 ALA A C 1
ATOM 662 O O . ALA A 1 82 ? -5.178 -1.196 -6.982 1.00 96.44 82 ALA A O 1
ATOM 663 N N . ARG A 1 83 ? -3.815 0.554 -6.596 1.00 96.25 83 ARG A N 1
ATOM 664 C CA . ARG A 1 83 ? -3.515 0.179 -5.200 1.00 96.25 83 ARG A CA 1
ATOM 665 C C . ARG A 1 83 ? -4.776 0.127 -4.333 1.00 96.25 83 ARG A C 1
ATOM 667 O O . ARG A 1 83 ? -4.931 -0.803 -3.543 1.00 96.25 83 ARG A O 1
ATOM 674 N N . GLN A 1 84 ? -5.681 1.097 -4.480 1.00 95.50 84 GLN A N 1
ATOM 675 C CA . GLN A 1 84 ? -6.951 1.123 -3.744 1.00 95.50 84 GLN A CA 1
ATOM 676 C C . GLN A 1 84 ? -7.861 -0.045 -4.133 1.00 95.50 84 GLN A C 1
ATOM 678 O O . GLN A 1 84 ? -8.399 -0.715 -3.252 1.00 95.50 84 GLN A O 1
ATOM 683 N N . ILE A 1 85 ? -8.001 -0.322 -5.434 1.00 97.31 85 ILE A N 1
ATOM 684 C CA . ILE A 1 85 ? -8.820 -1.439 -5.929 1.00 97.31 85 ILE A CA 1
ATOM 685 C C . ILE A 1 85 ? -8.260 -2.768 -5.412 1.00 97.31 85 ILE A C 1
ATOM 687 O O . ILE A 1 85 ? -9.001 -3.568 -4.843 1.00 97.31 85 ILE A O 1
ATOM 691 N N . PHE A 1 86 ? -6.947 -2.977 -5.536 1.00 97.62 86 PHE A N 1
ATOM 692 C CA . PHE A 1 86 ? -6.281 -4.184 -5.049 1.00 97.62 86 PHE A CA 1
ATOM 693 C C . PHE A 1 86 ? -6.489 -4.396 -3.549 1.00 97.62 86 PHE A C 1
ATOM 695 O O . PHE A 1 86 ? -6.821 -5.501 -3.114 1.00 97.62 86 PHE A O 1
ATOM 702 N N . ALA A 1 87 ? -6.334 -3.333 -2.757 1.00 97.44 87 ALA A N 1
ATOM 703 C CA . ALA A 1 87 ? -6.533 -3.401 -1.319 1.00 97.44 87 ALA A CA 1
ATOM 704 C C . ALA A 1 87 ? -7.991 -3.710 -0.957 1.00 97.44 87 ALA A C 1
ATOM 706 O O . ALA A 1 87 ? -8.236 -4.549 -0.093 1.00 97.44 87 ALA A O 1
ATOM 707 N N . MET A 1 88 ? -8.962 -3.090 -1.633 1.00 96.88 88 MET A N 1
ATOM 708 C CA . MET A 1 88 ? -10.378 -3.371 -1.398 1.00 96.88 88 MET A CA 1
ATOM 709 C C . MET A 1 88 ? -10.726 -4.824 -1.741 1.00 96.88 88 MET A C 1
ATOM 711 O O . MET A 1 88 ? -11.324 -5.525 -0.928 1.00 96.88 88 MET A O 1
ATOM 715 N N . GLU A 1 89 ? -10.282 -5.321 -2.897 1.00 96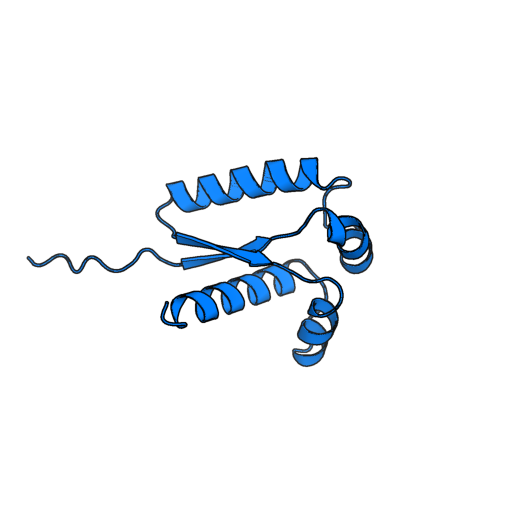.25 89 GLU A N 1
ATOM 716 C CA . GLU A 1 89 ? -10.481 -6.725 -3.264 1.00 96.25 89 GLU A CA 1
ATOM 717 C C . GLU A 1 89 ? -9.816 -7.691 -2.269 1.00 96.25 89 GLU A C 1
ATOM 719 O O . GLU A 1 89 ? -10.387 -8.727 -1.926 1.00 96.25 89 GLU A O 1
ATOM 724 N N . GLY A 1 90 ? -8.604 -7.377 -1.801 1.00 96.12 90 GLY A N 1
ATOM 725 C CA . GLY A 1 90 ? -7.901 -8.184 -0.803 1.00 96.12 90 GLY A CA 1
ATOM 726 C C . GLY A 1 90 ? -8.627 -8.221 0.542 1.00 96.12 90 GLY A C 1
ATOM 727 O O . GLY A 1 90 ? -8.726 -9.283 1.159 1.00 96.12 90 GLY A O 1
ATOM 728 N N . ALA A 1 91 ? -9.189 -7.089 0.966 1.00 95.44 91 ALA A N 1
ATOM 729 C CA . ALA A 1 91 ? -9.989 -6.988 2.179 1.00 95.44 91 ALA A CA 1
ATOM 730 C C . ALA A 1 91 ? -11.270 -7.827 2.078 1.00 95.44 91 ALA A C 1
ATOM 732 O O . ALA A 1 91 ? -11.566 -8.621 2.970 1.00 95.44 91 ALA A O 1
ATOM 733 N N . GLU A 1 92 ? -11.978 -7.721 0.955 1.00 94.25 92 GLU A N 1
ATOM 734 C CA . GLU A 1 92 ? -13.171 -8.516 0.657 1.00 94.25 92 GLU A CA 1
ATOM 735 C C . GLU A 1 92 ? -12.894 -10.021 0.654 1.00 94.25 92 GLU A C 1
ATOM 737 O O . GLU A 1 92 ? -13.665 -10.790 1.232 1.00 94.25 92 GLU A O 1
ATOM 742 N N . ARG A 1 93 ? -11.775 -10.451 0.054 1.00 93.94 93 ARG A N 1
ATOM 743 C CA . ARG A 1 93 ? -11.336 -11.854 0.091 1.00 93.94 93 ARG A CA 1
ATOM 744 C C . ARG A 1 93 ? -11.092 -12.322 1.523 1.00 93.94 93 ARG A C 1
ATOM 746 O O . ARG A 1 93 ? -11.564 -13.392 1.893 1.00 93.94 93 ARG A O 1
ATOM 753 N N . ARG A 1 94 ? -10.425 -11.505 2.345 1.00 90.75 94 ARG A N 1
ATOM 754 C CA . ARG A 1 94 ? -10.147 -11.838 3.750 1.00 90.75 94 ARG A CA 1
ATOM 755 C C . ARG A 1 94 ? -11.415 -11.918 4.599 1.00 90.75 94 ARG A C 1
ATOM 757 O O . ARG A 1 94 ? -11.491 -12.786 5.453 1.00 90.75 94 ARG A O 1
ATOM 764 N N . ARG A 1 95 ? -12.415 -11.067 4.346 1.00 89.00 95 ARG A N 1
ATOM 765 C CA . ARG A 1 95 ? -13.711 -11.129 5.046 1.00 89.00 95 ARG A CA 1
ATOM 766 C C . ARG A 1 95 ? -14.492 -12.407 4.731 1.00 89.00 95 ARG A C 1
ATOM 768 O O . ARG A 1 95 ? -15.265 -12.858 5.567 1.00 89.00 95 ARG A O 1
ATOM 775 N N . ARG A 1 96 ? -14.334 -12.958 3.523 1.00 85.94 96 ARG A N 1
ATOM 776 C CA . ARG A 1 96 ? -15.054 -14.161 3.069 1.00 85.94 96 ARG A CA 1
ATOM 777 C C . ARG A 1 96 ? -14.338 -15.467 3.399 1.00 85.94 96 ARG A C 1
ATOM 779 O O . ARG A 1 96 ? -14.987 -16.506 3.380 1.00 85.94 96 ARG A O 1
ATOM 786 N N . ALA A 1 97 ? -13.031 -15.431 3.654 1.00 78.62 97 ALA A N 1
ATOM 787 C CA . ALA A 1 97 ? -12.283 -16.610 4.066 1.00 78.62 97 ALA A CA 1
ATOM 788 C C . ALA A 1 97 ? -12.644 -16.958 5.526 1.00 78.62 97 ALA A C 1
ATOM 790 O O . ALA A 1 97 ? -12.413 -16.120 6.401 1.00 78.62 97 ALA A O 1
ATOM 791 N N . PRO A 1 98 ? -13.224 -18.141 5.808 1.00 54.81 98 PRO A N 1
ATOM 792 C CA . PRO A 1 98 ? -13.426 -18.584 7.182 1.00 54.81 98 PRO A CA 1
ATOM 793 C C . PRO A 1 98 ? -12.064 -18.798 7.862 1.00 54.81 98 PRO A C 1
ATOM 795 O O . PRO A 1 98 ? -11.119 -19.261 7.219 1.00 54.81 98 PRO A O 1
ATOM 798 N N . HIS A 1 99 ? -11.976 -18.393 9.132 1.00 53.28 99 HIS A N 1
ATOM 799 C CA . HIS A 1 99 ? -10.825 -18.639 10.002 1.00 53.28 99 HIS A CA 1
ATOM 800 C C . HIS A 1 99 ? -10.646 -20.125 10.303 1.00 53.28 99 HIS A C 1
ATOM 802 O O . HIS A 1 99 ? -11.680 -20.809 10.475 1.00 53.28 99 HIS A O 1
#

Mean predicted aligned error: 4.59 Å

pLDDT: mean 91.67, std 12.23, range [38.72, 97.88]

Foldseek 3Di:
DDPPPDQFAEFFAEDEDQVCVVLVCVLAVNPADPHPVVRVVVSVVVQVVCVVVRYHYDHDYDHSVCLVVVCVVVVHGSYPVSSRVNRRVRRVVVVPDDD

Organism: NCBI:txid1503053

Sequence (99 aa):
MTEKTTAPPLIGVAWFNEADYNDLLIIFKGQLQPTFQEWKRGAVNRVKEIERQGFAVVKVNIDPKTFPAWCAARRLEVDARARQIFAMEGAERRRRAPH

Radius of gyration: 15.17 Å; Cα contacts (8 Å, |Δi|>4): 101; chains: 1; bounding box: 49×28×36 Å

Solvent-accessible surface area (backbone atoms only — not comparable to full-atom values): 5824 Å² total; per-residue (Å²): 135,86,81,76,86,66,78,58,58,77,42,29,38,66,31,79,51,73,91,51,40,69,56,40,39,62,68,40,72,65,79,57,59,97,42,61,67,63,38,48,55,53,51,52,52,52,51,54,53,44,42,75,72,57,34,41,75,33,78,24,76,62,50,69,84,57,48,56,58,58,25,54,79,67,78,41,63,74,46,73,67,47,42,45,54,52,6,37,54,46,29,54,50,58,74,68,51,81,131